Protein AF-A0AAU6PZD4-F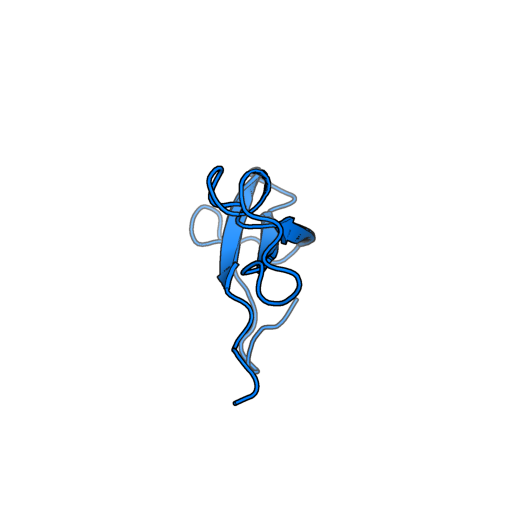1 (afdb_monomer_lite)

Secondary structure (DSSP, 8-state):
-EETTEE---TTT----EEEEEEE---TTTTTTT--S---EEEEEEETTT--EEEEEPPP--

Organism: NCBI:txid3112952

pLDDT: mean 80.48, std 18.05, range [43.31, 98.06]

Radius of gyration: 14.57 Å; chains: 1; bounding box: 36×16×38 Å

Foldseek 3Di:
DDDPNHQDADPVPRDRDWDKDKDFPDPVVCVVPVPPDDTWMWIWTQGPPPRDIDIGTDDPPD

Sequence (62 aa):
MQRAGIALKCDHCAHELFFQGEAQLHTQTATLFGVEGWEPSATYYACERCGRLHWFRNAKSG

Structure (mmCIF, N/CA/C/O backbone):
data_AF-A0AAU6PZD4-F1
#
_entry.id   AF-A0AAU6PZD4-F1
#
loop_
_atom_site.group_PDB
_atom_site.id
_atom_site.type_symbol
_atom_site.label_atom_id
_atom_site.label_alt_id
_atom_site.label_comp_id
_atom_site.label_asym_id
_atom_site.label_entity_id
_atom_site.label_seq_id
_atom_site.pdbx_PDB_ins_code
_atom_site.Cartn_x
_atom_site.Cartn_y
_atom_site.Cartn_z
_atom_site.occupancy
_atom_site.B_iso_or_equiv
_atom_site.auth_seq_id
_atom_site.auth_comp_id
_atom_site.auth_asym_id
_atom_site.auth_atom_id
_atom_site.pdbx_PDB_model_num
ATOM 1 N N . MET A 1 1 ? -0.874 3.546 -9.221 1.00 79.81 1 MET A N 1
ATOM 2 C CA . MET A 1 1 ? 0.171 3.350 -8.188 1.00 79.81 1 MET A CA 1
ATOM 3 C C . MET A 1 1 ? 1.134 2.247 -8.648 1.00 79.81 1 MET A C 1
ATOM 5 O O . MET A 1 1 ? 0.644 1.230 -9.127 1.00 79.81 1 MET A O 1
ATOM 9 N N . GLN A 1 2 ? 2.462 2.416 -8.563 1.00 84.94 2 GLN A N 1
ATOM 10 C CA . GLN A 1 2 ? 3.453 1.399 -8.985 1.00 84.94 2 GLN A CA 1
ATOM 11 C C . GLN A 1 2 ? 4.569 1.221 -7.938 1.00 84.94 2 GLN A C 1
ATOM 13 O O . GLN A 1 2 ? 4.939 2.177 -7.260 1.00 84.94 2 GLN A O 1
ATOM 18 N N . ARG A 1 3 ? 5.115 0.003 -7.815 1.00 84.44 3 ARG A N 1
ATOM 19 C CA . ARG A 1 3 ? 6.229 -0.372 -6.922 1.00 84.44 3 ARG A CA 1
ATOM 20 C C . ARG A 1 3 ? 7.215 -1.255 -7.680 1.00 84.44 3 ARG A C 1
ATOM 22 O O . ARG A 1 3 ? 6.799 -2.237 -8.278 1.00 84.44 3 ARG A O 1
ATOM 29 N N . ALA A 1 4 ? 8.505 -0.914 -7.653 1.00 86.06 4 ALA A N 1
ATOM 30 C CA . ALA A 1 4 ? 9.558 -1.653 -8.367 1.00 86.06 4 ALA A CA 1
ATOM 31 C C . ALA A 1 4 ? 9.231 -1.923 -9.858 1.00 86.06 4 ALA A C 1
ATOM 33 O O . ALA A 1 4 ? 9.530 -2.988 -10.385 1.00 86.06 4 ALA A O 1
ATOM 34 N N . GLY A 1 5 ? 8.562 -0.975 -10.529 1.00 89.94 5 GLY A N 1
ATOM 35 C CA . GLY A 1 5 ? 8.121 -1.117 -11.924 1.00 89.94 5 GLY A CA 1
ATOM 36 C C . GLY A 1 5 ? 6.858 -1.964 -12.134 1.00 89.94 5 GLY A C 1
ATOM 37 O O . GLY A 1 5 ? 6.422 -2.128 -13.268 1.00 89.94 5 GLY A O 1
ATOM 38 N N . ILE A 1 6 ? 6.240 -2.477 -11.065 1.00 90.69 6 ILE A N 1
ATOM 39 C CA . ILE A 1 6 ? 5.037 -3.318 -11.113 1.00 90.69 6 ILE A CA 1
ATOM 40 C C . ILE A 1 6 ? 3.822 -2.512 -10.638 1.00 90.69 6 ILE A C 1
ATOM 42 O O . ILE A 1 6 ? 3.872 -1.824 -9.614 1.00 90.69 6 ILE A O 1
ATOM 46 N N . ALA A 1 7 ? 2.711 -2.595 -11.373 1.00 93.00 7 ALA A N 1
ATOM 47 C CA . ALA A 1 7 ? 1.447 -1.983 -10.968 1.00 93.00 7 ALA A CA 1
ATOM 48 C C . ALA A 1 7 ? 0.889 -2.663 -9.711 1.00 93.00 7 ALA A C 1
ATOM 50 O O . ALA A 1 7 ? 0.725 -3.883 -9.672 1.00 93.00 7 ALA A O 1
ATOM 51 N N . LEU A 1 8 ? 0.592 -1.867 -8.683 1.00 92.88 8 LEU A N 1
ATOM 52 C CA . LEU A 1 8 ? 0.040 -2.383 -7.436 1.00 92.88 8 LEU A CA 1
ATOM 53 C C . LEU A 1 8 ? -1.462 -2.650 -7.601 1.00 92.88 8 LEU A C 1
ATOM 55 O O . LEU A 1 8 ? -2.211 -1.757 -7.991 1.00 92.88 8 LEU A O 1
ATOM 59 N N . LYS A 1 9 ? -1.890 -3.869 -7.261 1.00 97.00 9 LYS A N 1
ATOM 60 C CA . LYS A 1 9 ? -3.294 -4.300 -7.214 1.00 97.00 9 LYS A CA 1
ATOM 61 C C . LYS A 1 9 ? -3.621 -4.852 -5.837 1.00 97.00 9 LYS A C 1
ATOM 63 O O . LYS A 1 9 ? -2.798 -5.547 -5.244 1.00 97.00 9 LYS A O 1
ATOM 68 N N . CYS A 1 10 ? -4.819 -4.552 -5.339 1.00 96.81 10 CYS A N 1
ATOM 69 C CA . CYS A 1 10 ? -5.250 -5.041 -4.037 1.00 96.81 10 CYS A CA 1
ATOM 70 C C . CYS A 1 10 ? -5.467 -6.554 -4.123 1.00 96.81 10 CYS A C 1
ATOM 72 O O . CYS A 1 10 ? -6.269 -7.016 -4.932 1.00 96.81 10 CYS A O 1
ATOM 74 N N . ASP A 1 11 ? -4.782 -7.314 -3.272 1.00 96.06 11 ASP A N 1
ATOM 75 C CA . ASP A 1 11 ? -4.859 -8.781 -3.230 1.00 96.06 11 ASP A CA 1
ATOM 76 C C . ASP A 1 11 ? -6.239 -9.285 -2.781 1.00 96.06 11 ASP A C 1
ATOM 78 O O . ASP A 1 11 ? -6.610 -10.420 -3.060 1.00 96.06 11 ASP A O 1
ATOM 82 N N . HIS A 1 12 ? -7.009 -8.428 -2.108 1.00 97.69 12 HIS A N 1
ATOM 83 C CA . HIS A 1 12 ? -8.338 -8.752 -1.613 1.00 97.69 12 HIS A CA 1
ATOM 84 C C . HIS A 1 12 ? -9.467 -8.425 -2.603 1.00 97.69 12 HIS A C 1
ATOM 86 O O . HIS A 1 12 ? -10.385 -9.223 -2.766 1.00 97.69 12 HIS A O 1
ATOM 92 N N . CYS A 1 13 ? -9.429 -7.255 -3.253 1.00 97.75 13 CYS A N 1
ATOM 93 C CA . CYS A 1 13 ? -10.552 -6.757 -4.068 1.00 97.75 13 CYS A CA 1
ATOM 94 C C . CYS A 1 13 ? -10.179 -6.329 -5.497 1.00 97.75 13 CYS A C 1
ATOM 96 O O . CYS A 1 13 ? -11.014 -5.758 -6.199 1.00 97.75 13 CYS A O 1
ATOM 98 N N . ALA A 1 14 ? -8.9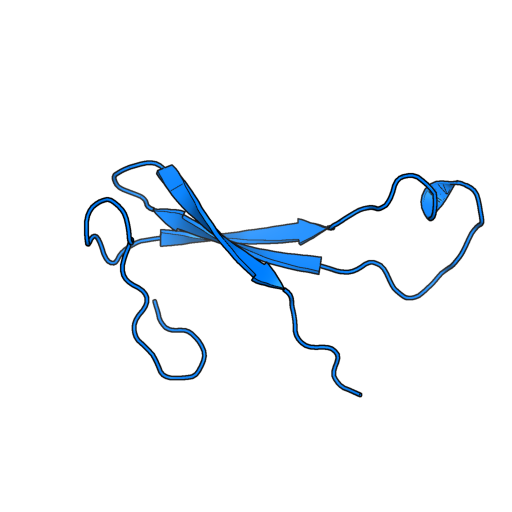29 -6.557 -5.914 1.00 97.06 14 ALA A N 1
ATOM 99 C CA . ALA A 1 14 ? -8.368 -6.195 -7.221 1.00 97.06 14 ALA A CA 1
ATOM 100 C C . ALA A 1 14 ? -8.401 -4.695 -7.586 1.00 97.06 14 ALA A C 1
ATOM 102 O O . ALA A 1 14 ? -8.092 -4.333 -8.718 1.00 97.06 14 ALA A O 1
ATOM 103 N N . HIS A 1 15 ? -8.741 -3.809 -6.645 1.00 97.44 15 HIS A N 1
ATOM 104 C CA . HIS A 1 15 ? -8.735 -2.363 -6.863 1.00 97.44 15 HIS A CA 1
ATOM 105 C C . HIS A 1 15 ? -7.307 -1.795 -6.991 1.00 97.44 15 HIS A C 1
ATOM 107 O O . HIS A 1 15 ? -6.355 -2.371 -6.459 1.00 97.44 15 HIS A O 1
ATOM 113 N N . GLU A 1 16 ? -7.168 -0.665 -7.690 1.00 96.56 16 GLU A N 1
ATOM 114 C CA . GLU A 1 16 ? -5.875 -0.105 -8.133 1.00 96.56 16 GLU A CA 1
ATOM 115 C C . GLU A 1 16 ? -5.543 1.274 -7.526 1.00 96.56 16 GLU A C 1
ATOM 117 O O . GLU A 1 16 ? -4.434 1.785 -7.724 1.00 96.56 16 GLU A O 1
ATOM 122 N N . LEU A 1 17 ? -6.478 1.874 -6.780 1.00 96.38 17 LEU A N 1
ATOM 123 C CA . LEU A 1 17 ? -6.277 3.141 -6.071 1.00 96.38 17 LEU A CA 1
ATOM 124 C C . LEU A 1 17 ? -5.987 2.901 -4.588 1.00 96.38 17 LEU A C 1
ATOM 126 O O . LEU A 1 17 ? -6.579 2.022 -3.945 1.00 96.38 17 LEU A O 1
ATOM 130 N N . PHE A 1 18 ? -5.037 3.678 -4.068 1.00 97.38 18 PHE A N 1
ATOM 131 C CA . PHE A 1 18 ? -4.493 3.513 -2.728 1.00 97.38 18 PHE A CA 1
ATOM 132 C C . PHE A 1 18 ? -4.092 4.851 -2.114 1.00 97.38 18 PHE A C 1
ATOM 134 O O . PHE A 1 18 ? -3.410 5.648 -2.761 1.00 97.38 18 PHE A O 1
ATOM 141 N N . PHE A 1 19 ? -4.351 4.996 -0.816 1.00 96.31 19 PHE A N 1
ATOM 142 C CA . PHE A 1 19 ? -3.680 5.981 0.024 1.00 96.31 19 PHE A CA 1
ATOM 143 C C . PHE A 1 19 ? -2.282 5.473 0.388 1.00 96.31 19 PHE A C 1
ATOM 145 O O . PHE A 1 19 ? -2.140 4.368 0.915 1.00 96.31 19 PHE A O 1
ATOM 1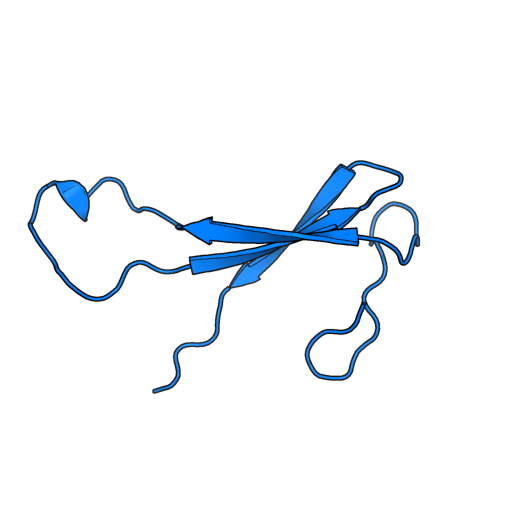52 N N . GLN A 1 20 ? -1.247 6.265 0.109 1.00 94.25 20 GLN A N 1
ATOM 153 C CA . GLN A 1 20 ? 0.129 5.962 0.505 1.00 94.25 20 GLN A CA 1
ATOM 154 C C . GLN A 1 20 ? 0.470 6.671 1.817 1.00 94.25 20 GLN A C 1
ATOM 156 O O . GLN A 1 20 ? 0.182 7.855 1.968 1.00 94.25 20 GLN A O 1
ATOM 161 N N . GLY A 1 21 ? 1.153 5.974 2.720 1.00 90.81 21 GLY A N 1
ATOM 162 C CA . GLY A 1 21 ? 1.742 6.577 3.912 1.00 90.81 21 GLY A CA 1
ATOM 163 C C . GLY A 1 21 ? 3.025 5.875 4.338 1.00 90.81 21 GLY A C 1
ATOM 164 O O . GLY A 1 21 ? 3.417 4.861 3.763 1.00 90.81 21 GLY A O 1
ATOM 165 N N . GLU A 1 22 ? 3.686 6.417 5.352 1.00 89.12 22 GLU A N 1
ATOM 166 C CA . GLU A 1 22 ? 4.879 5.832 5.962 1.00 89.12 22 GLU A CA 1
ATOM 167 C C . GLU A 1 22 ? 4.626 5.605 7.452 1.00 89.12 22 GLU A C 1
ATOM 169 O O . GLU A 1 22 ? 3.973 6.418 8.106 1.00 89.12 22 GLU A O 1
ATOM 174 N N . ALA A 1 23 ? 5.111 4.484 7.984 1.00 84.19 23 ALA A N 1
ATOM 175 C CA . ALA A 1 23 ? 5.090 4.207 9.412 1.00 84.19 23 ALA A CA 1
ATOM 176 C C . ALA A 1 23 ? 6.480 3.809 9.902 1.00 84.19 23 ALA A C 1
ATOM 178 O O . ALA A 1 23 ? 7.225 3.090 9.227 1.00 84.19 23 ALA A O 1
ATOM 179 N N . GLN A 1 24 ? 6.796 4.251 11.114 1.00 81.75 24 GLN A N 1
ATOM 180 C CA . GLN A 1 24 ? 7.979 3.816 11.839 1.00 81.75 24 GLN A CA 1
ATOM 181 C C . GLN A 1 24 ? 7.694 2.442 12.455 1.00 81.75 24 GLN A C 1
ATOM 183 O O . GLN A 1 24 ? 6.696 2.252 13.152 1.00 81.75 24 GLN A O 1
ATOM 188 N N . LEU A 1 25 ? 8.554 1.461 12.177 1.00 73.25 25 LEU A N 1
ATOM 189 C CA . LEU A 1 25 ? 8.486 0.122 12.760 1.00 73.25 25 LEU A CA 1
ATOM 190 C C . LEU A 1 25 ? 9.236 0.152 14.095 1.00 73.25 25 LEU A C 1
ATOM 192 O O . LEU A 1 25 ? 10.293 -0.460 14.238 1.00 73.25 25 LEU A O 1
ATOM 196 N N . HIS A 1 26 ? 8.732 0.922 15.059 1.00 63.34 26 HIS A N 1
ATOM 197 C CA . HIS A 1 26 ? 9.395 1.034 16.352 1.00 63.34 26 HIS A CA 1
ATOM 198 C C . HIS A 1 26 ? 9.473 -0.334 17.036 1.00 63.34 26 HIS A C 1
ATOM 200 O O . HIS A 1 26 ? 8.463 -0.958 17.365 1.00 63.34 26 HIS A O 1
ATOM 206 N N . THR A 1 27 ? 10.693 -0.777 17.320 1.00 55.31 27 THR A N 1
ATOM 207 C CA . THR A 1 27 ? 10.960 -1.695 18.424 1.00 55.31 27 THR A CA 1
ATOM 208 C C . THR A 1 27 ? 11.019 -0.857 19.694 1.00 55.31 27 THR A C 1
ATOM 210 O O . THR A 1 27 ? 11.895 -0.007 19.818 1.00 55.31 27 THR A O 1
ATOM 213 N N . GLN A 1 28 ? 10.108 -1.095 20.641 1.00 54.19 28 GLN A N 1
ATOM 214 C CA . GLN A 1 28 ? 9.970 -0.346 21.907 1.00 54.19 28 GLN A CA 1
ATOM 215 C C . GLN A 1 28 ? 11.280 -0.189 22.720 1.00 54.19 28 GLN A C 1
ATOM 217 O O . GLN A 1 28 ? 11.360 0.637 23.622 1.00 54.19 28 GLN A O 1
ATOM 222 N N . THR A 1 29 ? 12.320 -0.965 22.415 1.00 50.44 29 THR A N 1
ATOM 223 C CA . THR A 1 29 ? 13.642 -0.931 23.053 1.00 50.44 29 THR A CA 1
ATOM 224 C C . THR A 1 29 ? 14.591 0.158 22.529 1.00 50.44 29 THR A C 1
ATOM 226 O O . THR A 1 29 ? 15.530 0.501 23.243 1.00 50.44 29 THR A O 1
ATOM 229 N N . ALA A 1 30 ? 14.369 0.732 21.339 1.00 52.03 30 ALA A N 1
ATOM 230 C CA . ALA A 1 30 ? 15.241 1.775 20.772 1.00 52.03 30 ALA A CA 1
ATOM 231 C C . ALA A 1 30 ? 15.112 3.121 21.514 1.00 52.03 30 ALA A C 1
ATOM 233 O O . ALA A 1 30 ? 16.097 3.832 21.710 1.00 52.03 30 ALA A O 1
ATOM 234 N N . THR A 1 31 ? 13.918 3.417 22.037 1.00 51.09 31 THR A N 1
ATOM 235 C CA . THR A 1 31 ? 13.623 4.640 22.799 1.00 51.09 31 THR A CA 1
ATOM 236 C C . THR A 1 31 ? 14.276 4.657 24.190 1.00 51.09 31 THR A C 1
ATOM 238 O O . THR A 1 31 ? 14.483 5.728 24.750 1.00 51.09 31 THR A O 1
ATOM 241 N N . LEU A 1 32 ? 14.632 3.493 24.754 1.00 52.12 32 LEU A N 1
ATOM 242 C CA . LEU A 1 32 ? 15.228 3.390 26.096 1.00 52.12 32 LEU A CA 1
ATOM 243 C C . LEU A 1 32 ? 16.762 3.500 26.111 1.00 52.12 32 LEU A C 1
ATOM 245 O O . LEU A 1 32 ? 17.329 3.760 27.168 1.00 52.12 32 LEU A O 1
ATOM 249 N N . PHE A 1 33 ? 17.436 3.322 24.969 1.00 51.31 33 PHE A N 1
ATOM 250 C CA . PHE A 1 33 ? 18.905 3.252 24.901 1.00 51.31 33 PHE A CA 1
ATOM 251 C C . PHE A 1 33 ? 19.567 4.292 23.985 1.00 51.31 33 PHE A C 1
ATOM 253 O O . PHE A 1 33 ? 20.752 4.160 23.697 1.00 51.31 33 PHE A O 1
ATOM 260 N N . GLY A 1 34 ? 18.854 5.343 23.560 1.00 51.94 34 GLY A N 1
ATOM 261 C CA . GLY A 1 34 ? 19.473 6.490 22.876 1.00 51.94 34 GLY A CA 1
ATOM 262 C C . GLY A 1 34 ? 20.260 6.121 21.613 1.00 51.94 34 GLY A C 1
ATOM 263 O O . GLY A 1 34 ? 21.238 6.783 21.279 1.00 51.94 34 GLY A O 1
ATOM 264 N N . VAL A 1 35 ? 19.871 5.040 20.930 1.00 51.06 35 VAL A N 1
ATOM 265 C CA . VAL A 1 35 ? 20.503 4.608 19.680 1.00 51.06 35 VAL A CA 1
ATOM 266 C C . VAL A 1 35 ? 19.988 5.476 18.536 1.00 51.06 35 VAL A C 1
ATOM 268 O O . VAL A 1 35 ? 19.073 5.118 17.800 1.00 51.06 35 VAL A O 1
ATOM 271 N N . GLU A 1 36 ? 20.574 6.661 18.408 1.00 58.09 36 GLU A N 1
ATOM 272 C CA . GLU A 1 36 ? 20.388 7.526 17.251 1.00 58.09 36 GLU A CA 1
ATOM 273 C C . GLU A 1 36 ? 20.960 6.829 16.008 1.00 58.09 36 GLU A C 1
ATOM 275 O O . GLU A 1 36 ? 22.173 6.724 15.833 1.00 58.09 36 GLU A O 1
ATOM 280 N N . GLY A 1 37 ? 20.077 6.344 15.132 1.00 54.19 37 GLY A N 1
ATOM 281 C CA . GLY A 1 37 ? 20.453 6.060 13.747 1.00 54.19 37 GLY A CA 1
ATOM 282 C C . GLY A 1 37 ? 20.240 4.639 13.245 1.00 54.19 37 GLY A C 1
ATOM 283 O O . GLY A 1 37 ? 21.125 4.117 12.581 1.00 54.19 37 GLY A O 1
ATOM 284 N N . TRP A 1 38 ? 19.081 4.022 13.490 1.00 56.22 38 TRP A N 1
ATOM 285 C CA . TRP A 1 38 ? 18.457 3.091 12.538 1.00 56.22 38 TRP A CA 1
ATOM 286 C C . TRP A 1 38 ? 17.061 2.680 13.037 1.00 56.22 38 TRP A C 1
ATOM 288 O O . TRP A 1 38 ? 16.894 1.583 13.567 1.00 56.22 38 TRP A O 1
ATOM 298 N N . GLU A 1 39 ? 16.032 3.507 12.85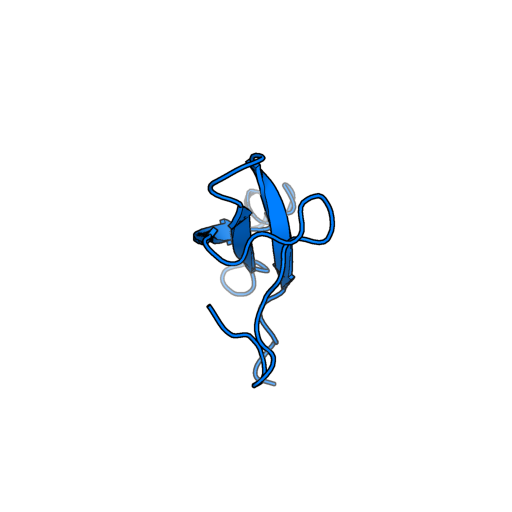6 1.00 59.56 39 GLU A N 1
ATOM 299 C CA . GLU A 1 39 ? 14.660 3.019 13.045 1.00 59.56 39 GLU A CA 1
ATOM 300 C C . GLU A 1 39 ? 14.176 2.435 11.701 1.00 59.56 39 GLU A C 1
ATOM 302 O O . GLU A 1 39 ? 14.159 3.152 10.696 1.00 59.56 39 GLU A O 1
ATOM 307 N N . PRO A 1 40 ? 13.834 1.135 11.596 1.00 71.75 40 PRO A N 1
ATOM 308 C CA . PRO A 1 40 ? 13.281 0.607 10.357 1.00 71.75 40 PRO A CA 1
ATOM 309 C C . PRO A 1 40 ? 11.948 1.308 10.054 1.00 71.75 40 PRO A C 1
ATOM 311 O O . PRO A 1 40 ? 11.059 1.343 10.897 1.00 71.75 40 PRO A O 1
ATOM 314 N N . SER A 1 41 ? 11.782 1.850 8.847 1.00 77.38 41 SER A N 1
ATOM 315 C CA . SER A 1 41 ? 10.498 2.382 8.381 1.00 77.38 41 SER A CA 1
ATOM 316 C C . SER A 1 41 ? 9.918 1.532 7.252 1.00 77.38 41 SER A C 1
ATOM 318 O O . SER A 1 41 ? 10.619 0.783 6.555 1.00 77.38 41 SER A O 1
ATOM 320 N N . ALA A 1 42 ? 8.599 1.596 7.107 1.00 86.56 42 ALA A N 1
ATOM 321 C CA . ALA A 1 42 ? 7.871 0.940 6.036 1.00 86.56 42 ALA A CA 1
ATOM 322 C C . ALA A 1 42 ? 6.924 1.927 5.368 1.00 86.56 42 ALA A C 1
ATOM 324 O O . ALA A 1 42 ? 6.195 2.659 6.036 1.00 86.56 42 ALA A O 1
ATOM 325 N N . THR A 1 43 ? 6.878 1.889 4.040 1.00 91.25 43 THR A N 1
ATOM 326 C CA . THR A 1 43 ? 5.762 2.495 3.319 1.00 91.25 43 THR A CA 1
ATOM 327 C C . THR A 1 43 ? 4.579 1.536 3.347 1.00 91.25 43 THR A C 1
ATOM 329 O O . THR A 1 43 ? 4.750 0.334 3.128 1.00 91.25 43 THR A O 1
ATOM 332 N N . TYR A 1 44 ? 3.375 2.055 3.539 1.00 93.31 44 TYR A N 1
ATOM 333 C CA . TYR A 1 44 ? 2.147 1.294 3.373 1.00 93.31 44 TYR A CA 1
ATOM 334 C C . TYR A 1 44 ? 1.248 1.890 2.292 1.00 93.31 44 TYR A C 1
ATOM 336 O O . TYR A 1 44 ? 1.304 3.081 1.985 1.00 93.31 44 TYR A O 1
ATOM 344 N N . TYR A 1 45 ? 0.402 1.030 1.732 1.00 95.44 45 TYR A N 1
ATOM 345 C CA . TYR A 1 45 ? -0.640 1.381 0.777 1.00 95.44 45 TYR A CA 1
ATOM 346 C C . TYR A 1 45 ? -1.976 0.844 1.282 1.00 95.44 45 TYR A C 1
ATOM 348 O O . TYR A 1 45 ? -2.155 -0.371 1.367 1.00 95.44 45 TYR A O 1
ATOM 356 N N . ALA A 1 46 ? -2.901 1.736 1.626 1.00 97.00 4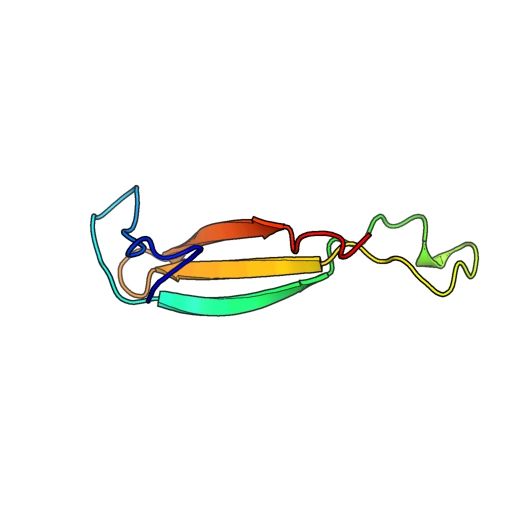6 ALA A N 1
ATOM 357 C CA . ALA A 1 46 ? -4.251 1.392 2.055 1.00 97.00 46 ALA A CA 1
ATOM 358 C C . ALA A 1 46 ? -5.204 1.458 0.860 1.00 97.00 46 ALA A C 1
ATOM 360 O O . ALA A 1 46 ? -5.327 2.501 0.222 1.00 97.00 46 ALA A O 1
ATOM 361 N N . CYS A 1 47 ? -5.871 0.351 0.537 1.00 97.81 47 CYS A N 1
ATOM 362 C CA . CYS A 1 47 ? -6.833 0.315 -0.560 1.00 97.81 47 CYS A CA 1
ATOM 363 C C . CYS A 1 47 ? -8.018 1.250 -0.277 1.00 97.81 47 CYS A C 1
ATOM 365 O O . CYS A 1 47 ? -8.708 1.066 0.725 1.00 97.81 47 CYS A O 1
ATOM 367 N N . GLU A 1 48 ? -8.316 2.180 -1.189 1.00 97.81 48 GLU A N 1
ATOM 368 C CA . GLU A 1 48 ? -9.417 3.147 -1.016 1.00 97.81 48 GLU A CA 1
ATOM 369 C C . GLU A 1 48 ? -10.798 2.478 -0.962 1.00 97.81 48 GLU A C 1
ATOM 371 O O . GLU A 1 48 ? -11.741 3.021 -0.396 1.00 97.81 48 GLU A O 1
ATOM 376 N N . ARG A 1 49 ? -10.919 1.271 -1.533 1.00 98.06 49 ARG A N 1
ATOM 377 C CA . ARG A 1 49 ? -12.181 0.525 -1.600 1.00 98.06 49 ARG A CA 1
ATOM 378 C C . ARG A 1 49 ? -12.454 -0.322 -0.360 1.00 98.06 49 ARG A C 1
ATOM 380 O O . ARG A 1 49 ? -13.583 -0.354 0.110 1.00 98.06 49 ARG A O 1
ATOM 387 N N . CYS A 1 50 ? -11.464 -1.082 0.109 1.00 97.88 50 CYS A N 1
ATOM 388 C CA . CYS A 1 50 ? -11.672 -2.100 1.151 1.00 97.88 50 CYS A CA 1
ATOM 389 C C . CYS A 1 50 ? -10.805 -1.910 2.402 1.00 97.88 50 CYS A C 1
ATOM 391 O O . CYS A 1 50 ? -10.898 -2.709 3.327 1.00 97.88 50 CYS A O 1
ATOM 393 N N . GLY A 1 51 ? -9.927 -0.904 2.431 1.00 96.75 51 GLY A N 1
ATOM 394 C CA . GLY A 1 51 ? -9.060 -0.615 3.577 1.00 96.75 51 GLY A CA 1
ATOM 395 C C . GLY A 1 51 ? -7.890 -1.584 3.780 1.00 96.75 51 GLY A C 1
ATOM 396 O O . GLY A 1 51 ? -7.102 -1.394 4.702 1.00 96.75 51 GLY A O 1
ATOM 397 N N . ARG A 1 52 ? -7.728 -2.610 2.930 1.00 97.31 52 ARG A N 1
ATOM 398 C CA . ARG A 1 52 ? -6.597 -3.552 2.985 1.00 97.31 52 ARG A CA 1
ATOM 399 C C . ARG A 1 52 ? -5.264 -2.801 2.923 1.00 97.31 52 ARG A C 1
ATOM 401 O O . ARG A 1 52 ? -5.031 -2.034 1.987 1.00 97.31 52 ARG A O 1
ATOM 408 N N . LEU A 1 53 ? -4.3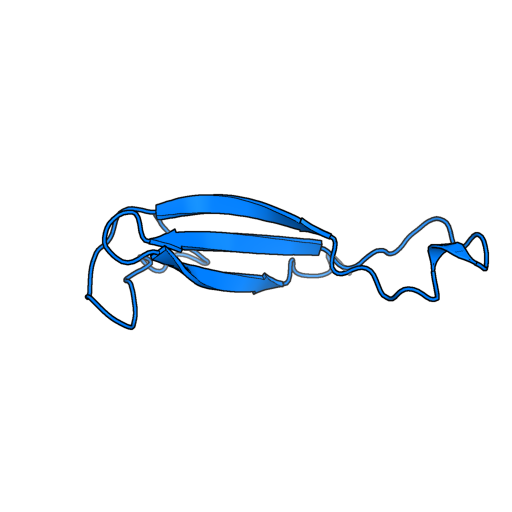98 -3.058 3.903 1.00 95.56 53 LEU A N 1
ATOM 409 C CA . LEU A 1 53 ? -3.060 -2.480 3.994 1.00 95.56 53 LEU A CA 1
ATOM 410 C C . LEU A 1 53 ? -2.019 -3.398 3.354 1.00 95.56 53 LEU A C 1
ATOM 412 O O . LEU A 1 53 ? -1.902 -4.567 3.718 1.00 95.56 53 LEU A O 1
ATOM 416 N N . HIS A 1 54 ? -1.221 -2.838 2.452 1.00 94.19 54 HIS A N 1
ATOM 417 C CA . HIS A 1 54 ? -0.034 -3.475 1.893 1.00 94.19 54 HIS A CA 1
ATOM 418 C C . HIS A 1 54 ? 1.214 -2.799 2.455 1.00 94.19 54 HIS A C 1
ATOM 420 O O . HIS A 1 54 ? 1.439 -1.619 2.195 1.00 94.19 54 HIS A O 1
ATOM 426 N N . TRP A 1 55 ? 2.019 -3.544 3.211 1.00 92.38 55 TRP A N 1
ATOM 427 C CA . TRP A 1 55 ? 3.213 -3.042 3.892 1.00 92.38 55 TRP A CA 1
ATOM 428 C C . TRP A 1 55 ? 4.483 -3.395 3.123 1.00 92.38 55 TRP A C 1
ATOM 430 O O . TRP A 1 55 ? 4.706 -4.553 2.775 1.00 92.38 55 TRP A O 1
ATOM 440 N N . PHE A 1 56 ? 5.348 -2.408 2.917 1.00 89.88 56 PHE A N 1
ATOM 441 C CA . PHE A 1 56 ? 6.627 -2.570 2.239 1.00 89.88 56 PHE A CA 1
ATOM 442 C C . PHE A 1 56 ? 7.729 -1.965 3.096 1.00 89.88 56 PHE A C 1
ATOM 444 O O . PHE A 1 56 ? 7.759 -0.758 3.329 1.00 89.88 56 PHE A O 1
ATOM 451 N N . ARG A 1 57 ? 8.662 -2.803 3.551 1.00 85.19 57 ARG A N 1
ATOM 452 C CA . ARG A 1 57 ? 9.875 -2.325 4.221 1.00 85.19 57 ARG A CA 1
ATOM 453 C C . ARG A 1 57 ? 10.680 -1.471 3.247 1.00 85.19 57 ARG A C 1
ATOM 455 O O . ARG A 1 57 ? 10.852 -1.855 2.089 1.00 85.19 57 ARG A O 1
ATOM 462 N N . ASN A 1 58 ? 11.196 -0.345 3.722 1.00 76.31 58 ASN A N 1
ATOM 463 C CA . ASN A 1 58 ? 12.131 0.443 2.935 1.00 76.31 58 ASN A CA 1
ATOM 464 C C . ASN A 1 58 ? 13.457 -0.332 2.828 1.00 76.31 58 ASN A C 1
ATOM 466 O O . ASN A 1 58 ? 13.937 -0.903 3.813 1.00 76.31 58 ASN A O 1
ATOM 470 N N . ALA A 1 59 ? 14.015 -0.426 1.618 1.00 65.69 59 ALA A N 1
ATOM 471 C CA . ALA A 1 59 ? 15.299 -1.087 1.412 1.00 65.69 59 ALA A CA 1
ATOM 472 C C . ALA A 1 59 ? 16.393 -0.291 2.134 1.00 65.69 59 ALA A C 1
ATOM 474 O O . ALA A 1 59 ? 16.443 0.933 2.020 1.00 65.69 59 ALA A O 1
ATOM 475 N N . LYS A 1 60 ? 17.275 -0.983 2.865 1.00 56.34 60 LYS A N 1
ATOM 476 C CA . LYS A 1 60 ? 18.515 -0.363 3.330 1.00 56.34 60 LYS A CA 1
ATOM 477 C C . LYS A 1 60 ? 19.352 -0.048 2.089 1.00 56.34 60 LYS A C 1
ATOM 479 O O . LYS A 1 60 ? 19.737 -0.983 1.393 1.00 56.34 60 LYS A O 1
ATOM 484 N N . SER A 1 61 ? 19.628 1.222 1.805 1.00 50.19 61 SER A N 1
ATOM 485 C CA . SER A 1 61 ? 20.760 1.592 0.951 1.00 50.19 61 SER A CA 1
ATOM 486 C C . SER A 1 61 ? 22.035 1.298 1.746 1.00 50.19 61 SER A C 1
ATOM 488 O O . SER A 1 61 ? 22.448 2.115 2.570 1.00 50.19 61 SER A O 1
ATOM 490 N N . GLY A 1 62 ? 22.541 0.073 1.610 1.00 43.31 62 GLY A N 1
ATOM 491 C CA . GLY A 1 62 ? 23.884 -0.314 2.038 1.00 43.31 62 GLY A CA 1
ATOM 492 C C . GLY A 1 62 ? 24.874 -0.087 0.912 1.00 43.31 62 GLY A C 1
ATOM 493 O O . GLY A 1 62 ? 24.458 -0.277 -0.254 1.00 43.31 62 GLY A O 1
#